Protein AF-A0A7K2X599-F1 (afdb_monomer_lite)

Secondary structure (DSSP, 8-state):
-TTHHHHHHHHHHHHHHHHHHTS----HHHHHHHHHHHH-TTSGGGSHHHHHHHHHHHHHHHHHHHHHS-S-HHHHHHHHHHHHHHHHHTT---HHHHHHHHHHH-

Sequence (106 aa):
VHGVSAATAALLGLVGLGALLHEPVLIPPLAASAALVHCAPALPLAQPRSVVVGHLLGAAAGYAAGAAASGSAWAAALAAGVTLALTTLARTPHSPACATSVVIVL

Foldseek 3Di:
DVQVVVLVVVQVVQVVVCVVVVHNRRDPLVNVLSVCCRPPVPDLQNDPQLSVVLLVLLQVLLVVLCVVDAQDPVSLVRSLVSSQVVCVVVSRHHNSSSVNSNVSSD

Radius of gyration: 14.2 Å; chains: 1; bounding box: 28×33×34 Å

Structure (mmCIF, N/CA/C/O backbone):
data_AF-A0A7K2X599-F1
#
_entry.id   AF-A0A7K2X599-F1
#
loop_
_atom_site.group_PDB
_atom_site.id
_atom_site.type_symbol
_atom_site.label_atom_id
_atom_site.label_alt_id
_atom_site.label_comp_id
_atom_site.label_asym_id
_atom_site.label_entity_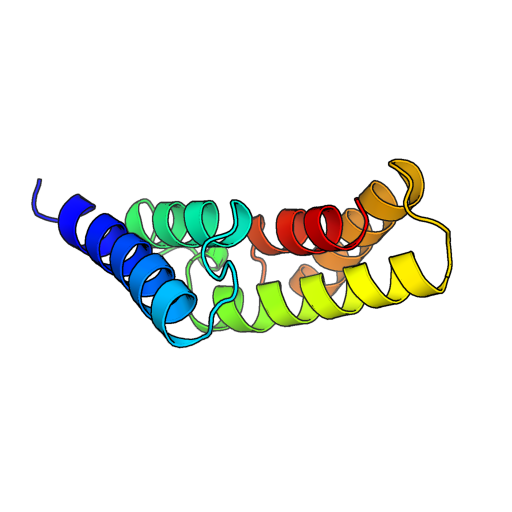id
_atom_site.label_seq_id
_atom_site.pdbx_PDB_ins_code
_atom_site.Cartn_x
_atom_site.Cartn_y
_atom_site.Cartn_z
_atom_site.occupancy
_atom_site.B_iso_or_equiv
_atom_site.auth_seq_id
_atom_site.auth_comp_id
_atom_site.auth_asym_id
_atom_site.auth_atom_id
_atom_site.pdbx_PDB_model_num
ATOM 1 N N . VAL A 1 1 ? -5.875 -16.755 19.322 1.00 49.66 1 VAL A N 1
ATOM 2 C CA . VAL A 1 1 ? -5.923 -17.635 18.124 1.00 49.66 1 VAL A CA 1
ATOM 3 C C . VAL A 1 1 ? -7.050 -17.310 17.138 1.00 49.66 1 VAL A C 1
ATOM 5 O O . VAL A 1 1 ? -6.869 -17.579 15.964 1.00 49.66 1 VAL A O 1
ATOM 8 N N . HIS A 1 2 ? -8.148 -16.651 17.537 1.00 53.62 2 HIS A N 1
ATOM 9 C CA . HIS A 1 2 ? -9.239 -16.268 16.613 1.00 53.62 2 HIS A CA 1
ATOM 10 C C . HIS A 1 2 ? -8.939 -15.096 15.654 1.00 53.62 2 HIS A C 1
ATOM 12 O O . HIS A 1 2 ? -9.786 -14.746 14.845 1.00 53.62 2 HIS A O 1
ATOM 18 N N . GLY A 1 3 ? -7.758 -14.477 15.748 1.00 62.66 3 GLY A N 1
ATOM 19 C CA . GLY A 1 3 ? -7.415 -13.279 14.981 1.00 62.66 3 GLY A CA 1
ATOM 20 C C . GLY A 1 3 ? -6.635 -13.540 13.686 1.00 62.66 3 GLY A C 1
ATOM 21 O O . GLY A 1 3 ? -6.910 -12.903 12.673 1.00 62.66 3 GLY A O 1
ATOM 22 N N . VAL A 1 4 ? -5.689 -14.487 13.700 1.00 79.50 4 VAL A N 1
ATOM 23 C CA . VAL A 1 4 ? -4.807 -14.759 12.547 1.00 79.50 4 VAL A CA 1
ATOM 24 C C . VAL A 1 4 ? -5.613 -15.220 11.331 1.00 79.50 4 VAL A C 1
ATOM 26 O O . VAL A 1 4 ? -5.276 -14.879 10.203 1.00 79.50 4 VAL A O 1
ATOM 29 N N . SER A 1 5 ? -6.737 -15.906 11.563 1.00 82.81 5 SER A N 1
ATOM 30 C CA . SER A 1 5 ? -7.650 -16.366 10.515 1.00 82.81 5 SER A CA 1
ATOM 31 C C . SER A 1 5 ? -8.165 -15.233 9.627 1.00 82.81 5 SER A C 1
ATOM 33 O O . SER A 1 5 ? -8.282 -15.437 8.424 1.00 82.81 5 SER A O 1
ATOM 35 N N . ALA A 1 6 ? -8.431 -14.043 10.175 1.00 87.81 6 ALA A N 1
ATOM 36 C CA . ALA A 1 6 ? -8.925 -12.912 9.391 1.00 87.81 6 ALA A CA 1
ATOM 37 C C . ALA A 1 6 ? -7.845 -12.358 8.449 1.00 87.81 6 ALA A C 1
ATOM 39 O O . ALA A 1 6 ? -8.117 -12.107 7.276 1.00 87.81 6 ALA A O 1
ATOM 40 N N . ALA A 1 7 ? -6.608 -12.228 8.937 1.00 91.56 7 ALA A N 1
ATOM 41 C CA . ALA A 1 7 ? -5.478 -11.812 8.111 1.00 91.56 7 ALA A CA 1
ATOM 42 C C . ALA A 1 7 ? -5.187 -12.851 7.022 1.00 91.56 7 ALA A C 1
ATOM 44 O O . ALA A 1 7 ? -5.084 -12.502 5.850 1.00 91.56 7 ALA A O 1
ATOM 45 N N . THR A 1 8 ? -5.137 -14.137 7.381 1.00 94.25 8 THR A N 1
ATOM 46 C CA . THR A 1 8 ? -4.948 -15.228 6.417 1.00 94.25 8 THR A CA 1
ATOM 47 C C . THR A 1 8 ? -6.062 -15.257 5.372 1.00 94.25 8 THR A C 1
ATOM 49 O O . THR A 1 8 ? -5.767 -15.387 4.189 1.00 94.25 8 THR A O 1
ATOM 52 N N . ALA A 1 9 ? -7.324 -15.078 5.771 1.00 94.31 9 ALA A N 1
ATOM 53 C CA . ALA A 1 9 ? -8.450 -15.019 4.843 1.00 94.31 9 ALA A CA 1
ATOM 54 C C . ALA A 1 9 ? -8.340 -13.832 3.876 1.00 94.31 9 ALA A C 1
ATOM 56 O O . ALA A 1 9 ? -8.576 -14.006 2.684 1.00 94.31 9 ALA A O 1
ATOM 57 N N . ALA A 1 10 ? -7.927 -12.653 4.352 1.00 93.69 10 ALA A N 1
ATOM 58 C CA . ALA A 1 10 ? -7.686 -11.500 3.488 1.00 93.69 10 ALA A CA 1
ATOM 59 C C . ALA A 1 10 ? -6.572 -11.782 2.464 1.00 93.69 10 ALA A C 1
ATOM 61 O O . ALA A 1 10 ? -6.744 -11.506 1.279 1.00 93.69 10 ALA A O 1
ATOM 62 N N . LEU A 1 11 ? -5.463 -12.391 2.894 1.00 96.44 11 LEU A N 1
ATOM 63 C CA . LEU A 1 11 ? -4.350 -12.756 2.009 1.00 96.44 11 LEU A CA 1
ATOM 64 C C . LEU A 1 11 ? -4.763 -13.795 0.960 1.00 96.44 11 LEU A C 1
ATOM 66 O O . LEU A 1 11 ? -4.466 -13.624 -0.220 1.00 96.44 11 LEU A O 1
ATOM 70 N N . LEU A 1 12 ? -5.489 -14.841 1.365 1.00 97.19 12 LEU A N 1
ATOM 71 C CA . LEU A 1 12 ? -6.043 -15.837 0.444 1.00 97.19 12 LEU A CA 1
ATOM 72 C C . LEU A 1 12 ? -7.064 -15.213 -0.514 1.00 97.19 12 LEU A C 1
ATOM 74 O O . LEU A 1 12 ? -7.100 -15.572 -1.688 1.00 97.19 12 LEU A O 1
ATOM 78 N N . GLY A 1 13 ? -7.849 -14.243 -0.042 1.00 97.06 13 GLY A N 1
ATOM 79 C CA . GLY A 1 13 ? -8.754 -13.454 -0.872 1.00 97.06 13 GLY A CA 1
ATOM 80 C C . GLY A 1 13 ? -8.018 -12.669 -1.958 1.00 97.06 13 GLY A C 1
ATOM 81 O O . GLY A 1 13 ? -8.448 -12.690 -3.108 1.00 97.06 13 GLY A O 1
ATOM 82 N N . LEU A 1 14 ? -6.876 -12.046 -1.637 1.00 96.44 14 LEU A N 1
ATOM 83 C CA . LEU A 1 14 ? -6.028 -11.373 -2.632 1.00 96.44 14 LEU A CA 1
ATOM 84 C C . LEU A 1 14 ? -5.471 -12.359 -3.668 1.00 96.44 14 LEU A C 1
ATOM 86 O O . LEU A 1 14 ? -5.447 -12.038 -4.854 1.00 96.44 14 LEU A O 1
ATOM 90 N N . VAL A 1 15 ? -5.074 -13.567 -3.251 1.00 97.38 15 VAL A N 1
ATOM 91 C CA . VAL A 1 15 ? -4.645 -14.629 -4.182 1.00 97.38 15 VAL A CA 1
ATOM 92 C C . VAL A 1 15 ? -5.795 -15.054 -5.095 1.00 97.38 15 VAL A C 1
ATOM 94 O O . VAL A 1 15 ? -5.610 -15.131 -6.307 1.00 97.38 15 VAL A O 1
ATOM 97 N N . GLY A 1 16 ? -6.985 -15.289 -4.537 1.00 97.69 16 GLY A N 1
ATOM 98 C CA . GLY A 1 16 ? -8.172 -15.649 -5.312 1.00 97.69 16 GLY A CA 1
ATOM 99 C C . GLY A 1 16 ? -8.560 -14.566 -6.320 1.00 97.69 16 GLY A C 1
ATOM 100 O O . GLY A 1 16 ? -8.833 -14.874 -7.476 1.00 97.69 16 GLY A O 1
ATOM 101 N N . LEU A 1 17 ? -8.508 -13.294 -5.914 1.00 96.94 17 LEU A N 1
ATOM 102 C CA . LEU A 1 17 ? -8.742 -12.162 -6.809 1.00 96.94 17 LEU A CA 1
ATOM 103 C C . LEU A 1 17 ? -7.701 -12.110 -7.933 1.00 96.94 17 LEU A C 1
ATOM 105 O O . LEU A 1 17 ? -8.071 -11.950 -9.091 1.00 96.94 17 LEU A O 1
ATOM 109 N N . GLY A 1 18 ? -6.420 -12.296 -7.615 1.00 96.38 18 GLY A N 1
ATOM 110 C CA . GLY A 1 18 ? -5.368 -12.343 -8.629 1.00 96.38 18 GLY A CA 1
ATOM 111 C C . GLY A 1 18 ? -5.544 -13.487 -9.628 1.00 96.38 18 GLY A C 1
ATOM 112 O O . GLY A 1 18 ? -5.395 -13.286 -10.830 1.00 96.38 18 GLY A O 1
ATOM 113 N N . ALA A 1 19 ? -5.965 -14.662 -9.156 1.00 96.88 19 ALA A N 1
ATOM 114 C CA . ALA A 1 19 ? -6.274 -15.797 -10.021 1.00 96.88 19 ALA A CA 1
ATOM 115 C C . ALA A 1 19 ? -7.447 -15.508 -10.977 1.00 96.88 19 ALA A C 1
ATOM 117 O O . ALA A 1 19 ? -7.398 -15.926 -12.131 1.00 96.88 19 ALA A O 1
ATOM 118 N N . LEU A 1 20 ? -8.470 -14.771 -10.525 1.00 97.81 20 LEU A N 1
ATOM 119 C CA . LEU A 1 20 ? -9.596 -14.345 -11.367 1.00 97.81 20 LEU A CA 1
ATOM 120 C C . LEU A 1 20 ? -9.200 -13.277 -12.395 1.00 97.81 20 LEU A C 1
ATOM 122 O O . LEU A 1 20 ? -9.778 -13.229 -13.477 1.00 97.81 20 LEU A O 1
ATOM 126 N N . LEU A 1 21 ? -8.243 -12.412 -12.051 1.00 97.00 21 LEU A N 1
ATOM 127 C CA . LEU A 1 21 ? -7.781 -11.313 -12.903 1.00 97.00 21 LEU A CA 1
ATOM 128 C C . LEU A 1 21 ? -6.602 -11.690 -13.811 1.00 97.00 21 LEU A C 1
ATOM 130 O O . LEU A 1 21 ? -6.218 -10.880 -14.646 1.00 97.00 21 LEU A O 1
ATOM 134 N N . HIS A 1 22 ? -6.037 -12.891 -13.655 1.00 96.25 22 HIS A N 1
ATOM 135 C CA . HIS A 1 22 ? -4.783 -13.317 -14.287 1.00 96.25 22 HIS A CA 1
ATOM 136 C C . HIS A 1 22 ? -3.582 -12.402 -13.985 1.00 96.25 22 HIS A C 1
ATOM 138 O O . HIS A 1 22 ? -2.640 -12.337 -14.767 1.00 96.25 22 HIS A O 1
ATOM 144 N N . GLU A 1 23 ? -3.586 -11.740 -12.826 1.00 94.88 23 GLU A N 1
ATOM 145 C CA . GLU A 1 23 ? -2.543 -10.797 -12.407 1.00 94.88 23 GLU A CA 1
ATOM 146 C C . GLU A 1 23 ? -2.149 -11.035 -10.939 1.00 94.88 23 GLU A C 1
ATOM 148 O O . GLU A 1 23 ? -3.005 -11.364 -10.108 1.00 94.88 23 GLU A O 1
ATOM 153 N N . PRO A 1 24 ? -0.870 -10.864 -10.554 1.00 91.81 24 PRO A N 1
ATOM 154 C CA . PRO A 1 24 ? -0.442 -11.035 -9.174 1.00 91.81 24 PRO A CA 1
ATOM 155 C C . PRO A 1 24 ? -0.912 -9.853 -8.315 1.00 91.81 24 PRO A C 1
ATOM 157 O O . PRO A 1 24 ? -0.262 -8.815 -8.222 1.00 91.81 24 PRO A O 1
ATOM 160 N N . VAL A 1 25 ? -2.049 -10.023 -7.639 1.00 94.31 25 VAL A N 1
ATOM 161 C CA . VAL A 1 25 ? -2.594 -9.006 -6.722 1.00 94.31 25 VAL A CA 1
ATOM 162 C C . VAL A 1 25 ? -1.916 -9.057 -5.350 1.00 94.31 25 VAL A C 1
ATOM 164 O O . VAL A 1 25 ? -1.735 -8.024 -4.710 1.00 94.31 25 VAL A O 1
ATOM 167 N N . LEU A 1 26 ? -1.519 -10.241 -4.872 1.00 96.31 26 LEU A N 1
ATOM 168 C CA . LEU A 1 26 ? -0.798 -10.366 -3.605 1.00 96.31 26 LEU A CA 1
ATOM 169 C C . LEU A 1 26 ? 0.663 -9.935 -3.783 1.00 96.31 26 LEU A C 1
ATOM 171 O O . LEU A 1 26 ? 1.491 -10.698 -4.273 1.00 96.31 26 LEU A O 1
ATOM 175 N N . ILE A 1 27 ? 0.981 -8.733 -3.309 1.00 95.75 27 ILE A N 1
ATOM 176 C CA . ILE A 1 27 ? 2.347 -8.201 -3.251 1.00 95.75 27 ILE A CA 1
ATOM 177 C C . ILE A 1 27 ? 2.822 -8.056 -1.794 1.00 95.75 27 ILE A C 1
ATOM 179 O O . ILE A 1 27 ? 1.987 -7.864 -0.899 1.00 95.75 27 ILE A O 1
ATOM 183 N N . PRO A 1 28 ? 4.145 -8.092 -1.518 1.00 96.88 28 PRO A N 1
ATOM 184 C CA . PRO A 1 28 ? 4.672 -7.979 -0.154 1.00 96.88 28 PRO A CA 1
ATOM 185 C C . PRO A 1 28 ? 4.144 -6.771 0.649 1.00 96.88 28 PRO A C 1
ATOM 187 O O . PRO A 1 28 ? 3.814 -6.955 1.823 1.00 96.88 28 PRO A O 1
ATOM 190 N N . PRO A 1 29 ? 3.967 -5.567 0.060 1.00 97.44 29 PRO A N 1
ATOM 191 C CA . PRO A 1 29 ? 3.341 -4.441 0.750 1.00 97.44 29 PRO A CA 1
ATOM 192 C C . PRO A 1 29 ? 1.930 -4.731 1.271 1.00 97.44 29 PRO A C 1
ATOM 194 O O . PRO A 1 29 ? 1.639 -4.411 2.417 1.00 97.44 29 PRO A O 1
ATOM 197 N N . LEU A 1 30 ? 1.066 -5.380 0.483 1.00 97.19 30 LEU A N 1
ATOM 198 C CA . LEU A 1 30 ? -0.297 -5.710 0.917 1.00 97.19 30 LEU A CA 1
ATOM 199 C C . LEU A 1 30 ? -0.297 -6.777 2.014 1.00 97.19 30 LEU A C 1
ATOM 201 O O . LEU A 1 30 ? -1.119 -6.720 2.931 1.00 97.19 30 LEU A O 1
ATOM 205 N N . ALA A 1 31 ? 0.658 -7.710 1.964 1.00 96.88 31 ALA A N 1
ATOM 206 C CA . ALA A 1 31 ? 0.855 -8.669 3.042 1.00 96.88 31 ALA A CA 1
ATOM 207 C C . ALA A 1 31 ? 1.257 -7.979 4.356 1.00 96.88 31 ALA A C 1
ATOM 209 O O . ALA A 1 31 ? 0.682 -8.266 5.410 1.00 96.88 31 ALA A O 1
ATOM 210 N N . ALA A 1 32 ? 2.179 -7.015 4.289 1.00 97.00 32 ALA A N 1
ATOM 211 C CA . ALA A 1 32 ? 2.563 -6.196 5.434 1.00 97.00 32 ALA A CA 1
ATOM 212 C C . ALA A 1 32 ? 1.391 -5.347 5.962 1.00 97.00 32 ALA A C 1
ATOM 214 O O . ALA A 1 32 ? 1.224 -5.237 7.176 1.00 97.00 32 ALA A O 1
ATOM 215 N N . SER A 1 33 ? 0.541 -4.802 5.085 1.00 97.06 33 SER A N 1
ATOM 216 C CA . SER A 1 33 ? -0.666 -4.061 5.474 1.00 97.06 33 SER A CA 1
ATOM 217 C C . SER A 1 33 ? -1.656 -4.941 6.229 1.00 97.06 33 SER A C 1
ATOM 219 O O . SER A 1 33 ? -2.123 -4.545 7.295 1.00 97.06 33 SER A O 1
ATOM 221 N N . ALA A 1 34 ? -1.928 -6.153 5.737 1.00 95.75 34 ALA A N 1
ATOM 222 C CA . ALA A 1 34 ? -2.787 -7.113 6.427 1.00 95.75 34 ALA A CA 1
ATOM 223 C C . ALA A 1 34 ? -2.226 -7.492 7.807 1.00 95.75 34 ALA A C 1
ATOM 225 O O . ALA A 1 34 ? -2.973 -7.512 8.786 1.00 95.75 34 ALA A O 1
ATOM 226 N N . ALA A 1 35 ? -0.912 -7.723 7.911 1.00 95.00 35 ALA A N 1
ATOM 227 C CA . ALA A 1 35 ? -0.254 -7.994 9.187 1.00 95.00 35 ALA A CA 1
ATOM 228 C C . ALA A 1 35 ? -0.346 -6.799 10.152 1.00 95.00 35 ALA A C 1
ATOM 230 O O . ALA A 1 35 ? -0.663 -6.982 11.324 1.00 95.00 35 ALA A O 1
ATOM 231 N N . LEU A 1 36 ? -0.130 -5.572 9.672 1.00 95.50 36 LEU A N 1
ATOM 232 C CA . LEU A 1 36 ? -0.231 -4.354 10.478 1.00 95.50 36 LEU A CA 1
ATOM 233 C C . LEU A 1 36 ? -1.661 -4.118 10.982 1.00 95.50 36 LEU A C 1
ATOM 235 O O . LEU A 1 36 ? -1.854 -3.866 12.172 1.00 95.50 36 LEU A O 1
ATOM 239 N N . VAL A 1 37 ? -2.656 -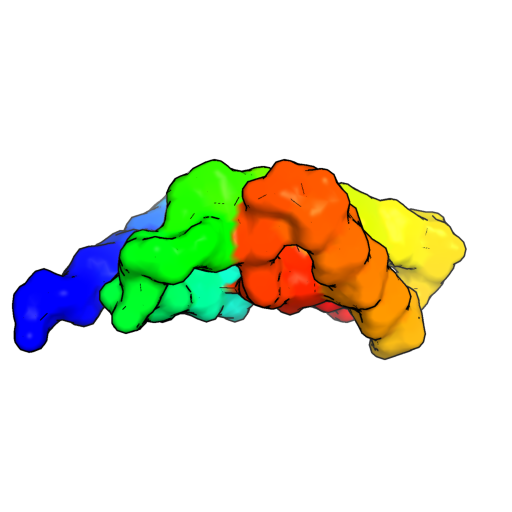4.222 10.094 1.00 95.81 37 VAL A N 1
ATOM 240 C CA . VAL A 1 37 ? -4.075 -4.095 10.462 1.00 95.81 37 VAL A CA 1
ATOM 241 C C . VAL A 1 37 ? -4.465 -5.168 11.472 1.00 95.81 37 VAL A C 1
ATOM 243 O O . VAL A 1 37 ? -5.204 -4.886 12.411 1.00 95.81 37 VAL A O 1
ATOM 246 N N . HIS A 1 38 ? -3.932 -6.379 11.326 1.00 93.81 38 HIS A N 1
ATOM 247 C CA . HIS A 1 38 ? -4.203 -7.469 12.248 1.00 93.81 38 HIS A CA 1
ATOM 248 C C . HIS A 1 38 ? -3.558 -7.275 13.628 1.00 93.81 38 HIS A C 1
ATOM 250 O O . HIS A 1 38 ? -4.227 -7.422 14.651 1.00 93.81 38 HIS A O 1
ATOM 256 N N . CYS A 1 39 ? -2.266 -6.953 13.664 1.00 93.56 39 CYS A N 1
ATOM 257 C CA . CYS A 1 39 ? -1.494 -6.886 14.902 1.00 93.56 39 CYS A CA 1
ATOM 258 C C . CYS A 1 39 ? -1.725 -5.588 15.684 1.00 93.56 39 CYS A C 1
ATOM 260 O O . CYS A 1 39 ? -1.555 -5.579 16.902 1.00 93.56 39 CYS A O 1
ATOM 262 N N . ALA A 1 40 ? -2.084 -4.491 15.011 1.00 94.56 40 ALA A N 1
ATOM 263 C CA . ALA A 1 40 ? -2.203 -3.177 15.638 1.00 94.56 40 ALA A CA 1
ATOM 264 C C . ALA A 1 40 ? -3.358 -2.319 15.066 1.00 94.56 40 ALA A C 1
ATOM 266 O O . ALA A 1 40 ? -3.132 -1.178 14.648 1.00 94.56 40 ALA A O 1
ATOM 267 N N . PRO A 1 41 ? -4.613 -2.812 15.085 1.00 93.38 41 PRO A N 1
ATOM 268 C CA . PRO A 1 41 ? -5.758 -2.170 14.424 1.00 93.38 41 PRO A CA 1
ATOM 269 C C . PRO A 1 41 ? -6.108 -0.777 14.962 1.00 93.38 41 PRO A C 1
ATOM 271 O O . PRO A 1 41 ? -6.704 0.022 14.248 1.00 93.38 41 PRO A O 1
ATOM 274 N N . ALA A 1 42 ? -5.754 -0.466 16.213 1.00 95.31 42 ALA A N 1
ATOM 275 C CA . ALA A 1 42 ? -6.036 0.830 16.834 1.00 95.31 42 ALA A CA 1
ATOM 276 C C . ALA A 1 42 ? -5.057 1.937 16.406 1.00 95.31 42 ALA A C 1
ATOM 278 O O . ALA A 1 42 ? -5.298 3.114 16.677 1.00 95.31 42 ALA A O 1
ATOM 279 N N . LEU A 1 43 ? -3.943 1.591 15.753 1.00 96.06 43 LEU A N 1
ATOM 280 C CA . LEU A 1 43 ? -2.963 2.589 15.347 1.00 96.06 43 LEU A CA 1
ATOM 281 C C . LEU A 1 43 ? -3.478 3.415 14.153 1.00 96.06 43 LEU A C 1
ATOM 283 O O . LEU A 1 43 ? -4.115 2.858 13.252 1.00 96.06 43 LEU A O 1
ATOM 287 N N . PRO A 1 44 ? -3.150 4.721 14.066 1.00 95.31 44 PRO A N 1
ATOM 288 C CA . PRO A 1 44 ? -3.529 5.567 12.928 1.00 95.31 44 PRO A CA 1
ATOM 289 C C . PRO A 1 44 ? -3.086 5.007 11.569 1.00 95.31 44 PRO A C 1
ATOM 291 O O . PRO A 1 44 ? -3.764 5.198 10.561 1.00 95.31 44 PRO A O 1
ATOM 294 N N . LEU A 1 45 ? -1.969 4.273 11.547 1.00 96.50 45 LEU A N 1
ATOM 295 C CA . LEU A 1 45 ? -1.413 3.659 10.344 1.00 96.50 45 LEU A CA 1
ATOM 296 C C . LEU A 1 45 ? -2.115 2.379 9.887 1.00 96.50 45 LEU A C 1
ATOM 298 O O . LEU A 1 45 ? -1.946 1.977 8.739 1.00 96.50 45 LEU A O 1
ATOM 302 N N . ALA A 1 46 ? -2.916 1.763 10.753 1.00 96.88 46 ALA A N 1
ATOM 303 C CA . ALA A 1 46 ? -3.732 0.598 10.428 1.00 96.88 46 ALA A CA 1
ATOM 304 C C . ALA A 1 46 ? -5.158 0.974 9.987 1.00 96.88 46 ALA A C 1
ATOM 306 O O . ALA A 1 46 ? -5.915 0.107 9.557 1.00 96.88 46 ALA A O 1
ATOM 307 N N . GLN A 1 47 ? -5.542 2.253 10.091 1.00 97.56 47 GLN A N 1
ATOM 308 C CA . GLN A 1 47 ? -6.893 2.686 9.738 1.00 97.56 47 GLN A CA 1
ATOM 309 C C . GLN A 1 47 ? -7.158 2.498 8.235 1.00 97.56 47 GLN A C 1
ATOM 311 O O . GLN A 1 47 ? -6.270 2.794 7.430 1.00 97.56 47 GLN A O 1
ATOM 316 N N . PRO A 1 48 ? -8.380 2.110 7.819 1.00 96.44 48 PRO A N 1
ATOM 317 C CA . PRO A 1 48 ? -8.704 1.850 6.412 1.00 96.44 48 PRO A CA 1
ATOM 318 C C . PRO A 1 48 ? -8.350 3.010 5.475 1.00 96.44 48 PRO A C 1
ATOM 320 O O . PRO A 1 48 ? -7.812 2.803 4.389 1.00 96.44 48 PRO A O 1
ATOM 323 N N . ARG A 1 49 ? -8.580 4.251 5.931 1.00 97.75 49 ARG A N 1
ATOM 324 C CA . ARG A 1 49 ? -8.196 5.465 5.200 1.00 97.75 49 ARG A CA 1
ATOM 325 C C . ARG A 1 49 ? -6.686 5.514 4.940 1.00 97.75 49 ARG A C 1
ATOM 327 O O . ARG A 1 49 ? -6.286 5.859 3.834 1.00 97.75 49 ARG A O 1
ATOM 334 N N . SER A 1 50 ? -5.865 5.171 5.932 1.00 97.88 50 SER A N 1
ATOM 335 C CA . SER A 1 50 ? -4.404 5.162 5.809 1.00 97.88 50 SER A CA 1
ATOM 336 C C . SER A 1 50 ? -3.914 4.073 4.862 1.00 97.88 50 SER A C 1
ATOM 338 O O . SER A 1 50 ? -3.044 4.349 4.044 1.00 97.88 50 SER A O 1
ATOM 340 N N . VAL A 1 51 ? -4.516 2.881 4.905 1.00 98.06 51 VAL A N 1
ATOM 341 C CA . VAL A 1 51 ? -4.190 1.782 3.982 1.00 98.06 51 VAL A CA 1
ATOM 342 C C . VAL A 1 51 ? -4.462 2.198 2.533 1.00 98.06 51 VAL A C 1
ATOM 344 O O . VAL A 1 51 ? -3.556 2.183 1.701 1.00 98.06 51 VAL A O 1
ATOM 347 N N . VAL A 1 52 ? -5.692 2.629 2.235 1.00 98.25 52 VAL A N 1
ATOM 348 C CA . VAL A 1 52 ? -6.113 2.948 0.860 1.00 98.25 52 VAL A CA 1
ATOM 349 C C . VAL A 1 52 ? -5.361 4.160 0.314 1.00 98.25 52 VAL A C 1
ATOM 351 O O . VAL A 1 52 ? -4.730 4.073 -0.737 1.00 98.25 52 VAL A O 1
ATOM 354 N N . VAL A 1 53 ? -5.387 5.290 1.030 1.00 98.38 53 VAL A N 1
ATOM 355 C CA . VAL A 1 53 ? -4.720 6.520 0.570 1.00 98.38 53 VAL A CA 1
ATOM 356 C C . VAL A 1 53 ? -3.206 6.330 0.536 1.00 98.38 53 VAL A C 1
ATOM 358 O O . VAL A 1 53 ? -2.557 6.803 -0.392 1.00 98.38 53 VAL A O 1
ATOM 361 N N . GLY A 1 54 ? -2.649 5.596 1.502 1.00 98.31 54 GLY A N 1
ATOM 362 C CA . GLY A 1 54 ? -1.234 5.258 1.544 1.00 98.31 54 GLY A CA 1
ATOM 363 C C . GLY A 1 54 ? -0.784 4.555 0.272 1.00 98.31 54 GLY A C 1
ATOM 364 O O . GLY A 1 54 ? 0.087 5.071 -0.425 1.00 98.31 54 GLY A O 1
ATOM 365 N N . HIS A 1 55 ? -1.397 3.419 -0.070 1.00 98.38 55 HIS A N 1
ATOM 366 C CA . HIS A 1 55 ? -1.022 2.672 -1.272 1.00 98.38 55 HIS A CA 1
ATOM 367 C C . HIS A 1 55 ? -1.243 3.465 -2.565 1.00 98.38 55 HIS A C 1
ATOM 369 O O . HIS A 1 55 ? -0.412 3.365 -3.461 1.00 98.38 55 HIS A O 1
ATOM 375 N N . LEU A 1 56 ? -2.291 4.292 -2.659 1.00 98.56 56 LEU A N 1
ATOM 376 C CA . LEU A 1 56 ? -2.504 5.158 -3.827 1.00 98.56 56 LEU A CA 1
ATOM 377 C C . LEU A 1 56 ? -1.399 6.214 -3.977 1.00 98.56 56 LEU A C 1
ATOM 379 O O . LEU A 1 56 ? -0.877 6.401 -5.074 1.00 98.56 56 LEU A O 1
ATOM 383 N N . LEU A 1 57 ? -1.004 6.873 -2.882 1.00 98.62 57 LEU A N 1
ATOM 384 C CA . LEU A 1 57 ? 0.103 7.834 -2.889 1.00 98.62 57 LEU A CA 1
ATOM 385 C C . LEU A 1 57 ? 1.445 7.152 -3.177 1.00 98.62 57 LEU A C 1
ATOM 387 O O . LEU A 1 57 ? 2.250 7.692 -3.933 1.00 98.62 57 LEU A O 1
ATOM 391 N N . GLY A 1 58 ? 1.672 5.962 -2.615 1.00 98.44 58 GLY A N 1
ATOM 392 C CA . GLY A 1 58 ? 2.854 5.150 -2.901 1.00 98.44 58 GLY A CA 1
ATOM 393 C C . GLY A 1 58 ? 2.917 4.727 -4.363 1.00 98.44 58 GLY A C 1
ATOM 394 O O . GLY A 1 58 ? 3.954 4.876 -5.001 1.00 98.44 58 GLY A O 1
ATOM 395 N N . ALA A 1 59 ? 1.796 4.288 -4.933 1.00 98.31 59 ALA A N 1
ATOM 396 C CA . ALA A 1 59 ? 1.728 3.945 -6.343 1.00 98.31 59 ALA A CA 1
ATOM 397 C C . ALA A 1 59 ? 2.019 5.1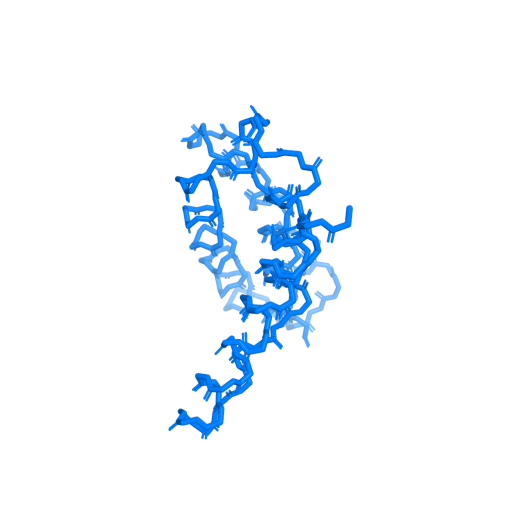52 -7.240 1.00 98.31 59 ALA A C 1
ATOM 399 O O . ALA A 1 59 ? 2.868 5.067 -8.126 1.00 98.31 59 ALA A O 1
ATOM 400 N N . ALA A 1 60 ? 1.386 6.293 -6.962 1.00 98.44 60 ALA A N 1
ATOM 401 C CA . ALA A 1 60 ? 1.620 7.528 -7.702 1.00 98.44 60 ALA A CA 1
ATOM 402 C C . ALA A 1 60 ? 3.093 7.967 -7.644 1.00 98.44 60 ALA A C 1
ATOM 404 O O . ALA A 1 60 ? 3.678 8.287 -8.677 1.00 98.44 60 ALA A O 1
ATOM 405 N N . ALA A 1 61 ? 3.711 7.938 -6.459 1.00 98.00 61 ALA A N 1
ATOM 406 C CA . ALA A 1 61 ? 5.119 8.289 -6.287 1.00 98.00 61 ALA A CA 1
ATOM 407 C C . ALA A 1 61 ? 6.061 7.303 -7.001 1.00 98.00 61 ALA A C 1
ATOM 409 O O . ALA A 1 61 ? 7.022 7.739 -7.632 1.00 98.00 61 ALA A O 1
ATOM 410 N N . GLY A 1 62 ? 5.779 5.997 -6.934 1.00 97.62 62 GLY A N 1
ATOM 411 C CA . GLY A 1 62 ? 6.543 4.958 -7.629 1.00 97.62 62 GLY A CA 1
ATOM 412 C C . GLY A 1 62 ? 6.517 5.137 -9.146 1.00 97.62 62 GLY A C 1
ATOM 413 O O . GLY A 1 62 ? 7.571 5.244 -9.768 1.00 97.62 62 GLY A O 1
ATOM 414 N N . TYR A 1 63 ? 5.326 5.264 -9.740 1.00 97.31 63 TYR A N 1
ATOM 415 C CA . TYR A 1 63 ? 5.195 5.473 -11.185 1.00 97.31 63 TYR A CA 1
ATOM 416 C C . TYR A 1 63 ? 5.793 6.808 -11.640 1.00 97.31 63 TYR A C 1
ATOM 418 O O . TYR A 1 63 ? 6.443 6.855 -12.682 1.00 97.31 63 TYR A O 1
ATOM 426 N N . ALA A 1 64 ? 5.634 7.883 -10.860 1.00 96.62 64 ALA A N 1
ATOM 427 C CA . ALA A 1 64 ? 6.250 9.171 -11.173 1.00 96.62 64 ALA A CA 1
ATOM 428 C C . ALA A 1 64 ? 7.786 9.090 -11.166 1.00 96.62 64 ALA A C 1
ATOM 430 O O . ALA A 1 64 ? 8.434 9.615 -12.071 1.00 96.62 64 ALA A O 1
ATOM 431 N N . ALA A 1 65 ? 8.372 8.403 -10.180 1.00 95.81 65 ALA A N 1
ATOM 432 C CA . ALA A 1 65 ? 9.815 8.196 -10.109 1.00 95.81 65 ALA A CA 1
ATOM 433 C C . ALA A 1 65 ? 10.326 7.308 -11.254 1.00 95.81 65 ALA A C 1
ATOM 435 O O . ALA A 1 65 ? 11.319 7.664 -11.882 1.00 95.81 65 ALA A O 1
ATOM 436 N N . GLY A 1 66 ? 9.631 6.207 -11.563 1.00 93.50 66 GLY A N 1
ATOM 437 C CA . GLY A 1 66 ? 9.983 5.311 -12.671 1.00 93.50 66 GLY A CA 1
ATOM 438 C C . GLY A 1 66 ? 9.830 5.953 -14.056 1.00 93.50 66 GLY A C 1
ATOM 439 O O . GLY A 1 66 ? 10.561 5.610 -14.981 1.00 93.50 66 GLY A O 1
ATOM 440 N N . ALA A 1 67 ? 8.922 6.921 -14.207 1.00 92.44 67 ALA A N 1
ATOM 441 C CA . ALA A 1 67 ? 8.809 7.718 -15.429 1.00 92.44 67 ALA A CA 1
ATOM 442 C C . ALA A 1 67 ? 9.927 8.770 -15.554 1.00 92.44 67 ALA A C 1
ATOM 444 O O . ALA A 1 67 ? 10.347 9.092 -16.664 1.00 92.44 67 ALA A O 1
ATOM 445 N N . ALA A 1 68 ? 10.400 9.320 -14.431 1.00 89.94 68 ALA A N 1
ATOM 446 C CA . ALA A 1 68 ? 11.438 10.351 -14.405 1.00 89.94 68 ALA A CA 1
ATOM 447 C C . ALA A 1 68 ? 12.866 9.786 -14.491 1.00 89.94 68 ALA A C 1
ATOM 449 O O . ALA A 1 68 ? 13.762 10.454 -15.008 1.00 89.94 68 ALA A O 1
ATOM 450 N N . ALA A 1 69 ? 13.093 8.581 -13.969 1.00 81.94 69 ALA A N 1
ATOM 451 C CA . ALA A 1 69 ? 14.393 7.930 -13.928 1.00 81.94 69 ALA A CA 1
ATOM 452 C C . ALA A 1 69 ? 14.242 6.428 -14.184 1.00 81.94 69 ALA A C 1
ATOM 454 O O . ALA A 1 69 ? 13.300 5.798 -13.707 1.00 81.94 69 ALA A O 1
ATOM 455 N N . SER A 1 70 ? 15.197 5.839 -14.905 1.00 76.44 70 SER A N 1
ATOM 456 C CA . SER A 1 70 ? 15.229 4.393 -15.121 1.00 76.44 70 SER A CA 1
ATOM 457 C C . SER A 1 70 ? 15.293 3.635 -13.789 1.00 76.44 70 SER A C 1
ATOM 459 O O . SER A 1 70 ? 15.938 4.083 -12.832 1.00 76.44 70 SER A O 1
ATOM 461 N N . GLY A 1 71 ? 14.610 2.483 -13.746 1.00 80.94 71 GLY A N 1
ATOM 462 C CA . GLY A 1 71 ? 14.500 1.616 -12.572 1.00 80.94 71 GLY A CA 1
ATOM 463 C C . GLY A 1 71 ? 15.859 1.367 -11.925 1.00 80.94 71 GLY A C 1
ATOM 464 O O . GLY A 1 71 ? 16.721 0.679 -12.470 1.00 80.94 71 GLY A O 1
ATOM 465 N N . SER A 1 72 ? 16.079 1.999 -10.775 1.00 93.62 72 SER A N 1
ATOM 466 C CA . SER A 1 72 ? 17.325 1.934 -10.018 1.00 93.62 72 SER A CA 1
ATOM 467 C C . SER A 1 72 ? 17.027 2.038 -8.529 1.00 93.62 72 SER A C 1
ATOM 469 O O . SER A 1 72 ? 16.040 2.650 -8.115 1.00 93.62 72 SER A O 1
ATOM 471 N N . ALA A 1 73 ? 17.918 1.488 -7.702 1.00 95.56 73 ALA A N 1
ATOM 472 C CA . ALA A 1 73 ? 17.791 1.567 -6.246 1.00 95.56 73 ALA A CA 1
ATOM 473 C C . ALA A 1 73 ? 17.697 3.020 -5.738 1.00 95.56 73 ALA A C 1
ATOM 475 O O . ALA A 1 73 ? 16.994 3.292 -4.767 1.00 95.56 73 ALA A O 1
ATOM 476 N N . TRP A 1 74 ? 18.349 3.965 -6.425 1.00 95.88 74 TRP A N 1
ATOM 477 C CA . TRP A 1 74 ? 18.269 5.395 -6.119 1.00 95.88 74 TRP A CA 1
ATOM 478 C C . TRP A 1 74 ? 16.874 5.968 -6.378 1.00 95.88 74 TRP A C 1
ATOM 480 O O . TRP A 1 74 ? 16.320 6.640 -5.507 1.00 95.88 74 TRP A O 1
ATOM 490 N N . ALA A 1 75 ? 16.282 5.668 -7.538 1.00 96.25 75 ALA A N 1
ATOM 491 C CA . ALA A 1 75 ? 14.918 6.086 -7.854 1.00 96.25 75 ALA A CA 1
ATOM 492 C C . ALA A 1 75 ? 13.905 5.473 -6.871 1.00 96.25 75 ALA A C 1
ATOM 494 O O . ALA A 1 75 ? 13.007 6.170 -6.399 1.00 96.25 75 ALA A O 1
ATOM 495 N N . ALA A 1 76 ? 14.096 4.208 -6.485 1.00 97.25 76 ALA A N 1
ATOM 496 C CA . ALA A 1 76 ? 13.235 3.527 -5.522 1.00 97.25 76 ALA A CA 1
ATOM 497 C C . ALA A 1 76 ? 13.322 4.154 -4.119 1.00 97.25 76 ALA A C 1
ATOM 499 O O . ALA A 1 76 ? 12.297 4.381 -3.474 1.00 97.25 76 ALA A O 1
ATOM 500 N N . ALA A 1 77 ? 14.532 4.499 -3.663 1.00 97.44 77 ALA A N 1
ATOM 501 C CA . ALA A 1 77 ? 14.742 5.185 -2.389 1.00 97.44 77 ALA A CA 1
ATOM 502 C C . ALA A 1 77 ? 14.085 6.576 -2.370 1.00 97.44 77 ALA A C 1
ATOM 504 O O . ALA A 1 77 ? 13.419 6.934 -1.394 1.00 97.44 77 ALA A O 1
ATOM 505 N N . LEU A 1 78 ? 14.214 7.341 -3.460 1.00 97.31 78 LEU A N 1
ATOM 506 C CA . LEU A 1 78 ? 13.541 8.634 -3.606 1.00 97.31 78 LEU A CA 1
ATOM 507 C C . LEU A 1 78 ? 12.017 8.476 -3.610 1.00 97.31 78 LEU A C 1
ATOM 509 O O . LEU A 1 78 ? 11.332 9.201 -2.888 1.00 97.31 78 LEU A O 1
ATOM 513 N N . ALA A 1 79 ? 11.481 7.503 -4.349 1.00 98.06 79 ALA A N 1
ATOM 514 C CA . ALA A 1 79 ? 10.046 7.233 -4.396 1.00 98.06 79 ALA A CA 1
ATOM 515 C C . ALA A 1 79 ? 9.486 6.861 -3.013 1.00 98.06 79 ALA A C 1
ATOM 517 O O . ALA A 1 79 ? 8.440 7.377 -2.605 1.00 98.06 79 ALA A O 1
ATOM 518 N N . ALA A 1 80 ? 10.207 6.032 -2.252 1.00 98.25 80 ALA A N 1
ATOM 519 C CA . ALA A 1 80 ? 9.857 5.683 -0.877 1.00 98.25 80 ALA A CA 1
ATOM 520 C C . ALA A 1 80 ? 9.850 6.912 0.046 1.00 98.25 80 ALA A C 1
ATOM 522 O O . ALA A 1 80 ? 8.899 7.110 0.805 1.00 98.25 80 ALA A O 1
ATOM 523 N N . GLY A 1 81 ? 10.872 7.770 -0.049 1.00 98.19 81 GLY A N 1
ATOM 524 C CA . GLY A 1 81 ? 10.961 9.014 0.722 1.00 98.19 81 GLY A CA 1
ATOM 525 C C . GLY A 1 81 ? 9.828 9.993 0.400 1.00 98.19 81 GLY A C 1
ATOM 526 O O . GLY A 1 81 ? 9.181 10.516 1.310 1.00 98.19 81 GLY A O 1
ATOM 527 N N . VAL A 1 82 ? 9.520 10.179 -0.887 1.00 98.31 82 VAL A N 1
ATOM 528 C CA . VAL A 1 82 ? 8.381 10.994 -1.341 1.00 98.31 82 VAL A CA 1
ATOM 529 C C . VAL A 1 82 ? 7.064 10.411 -0.830 1.00 98.31 82 VAL A C 1
ATOM 531 O O . VAL A 1 82 ? 6.227 11.148 -0.315 1.00 98.31 82 VAL A O 1
ATOM 534 N N . THR A 1 83 ? 6.893 9.090 -0.888 1.00 98.69 83 THR A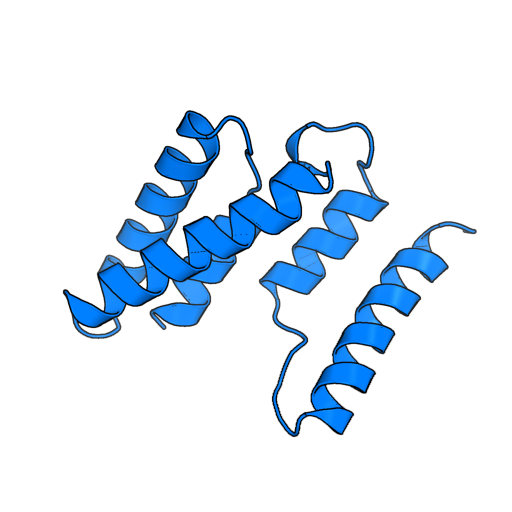 N 1
ATOM 535 C CA . THR A 1 83 ? 5.700 8.414 -0.354 1.00 98.69 83 THR A CA 1
ATOM 536 C C . THR A 1 83 ? 5.520 8.691 1.138 1.00 98.69 83 THR A C 1
ATOM 538 O O . THR A 1 83 ? 4.420 9.031 1.582 1.00 98.69 83 THR A O 1
ATOM 541 N N . LEU A 1 84 ? 6.595 8.593 1.922 1.00 98.44 84 LEU A N 1
ATOM 542 C CA . LEU A 1 84 ? 6.561 8.885 3.354 1.00 98.44 84 LEU A CA 1
ATOM 543 C C . LEU A 1 84 ? 6.164 10.345 3.624 1.00 98.44 84 LEU A C 1
ATOM 545 O 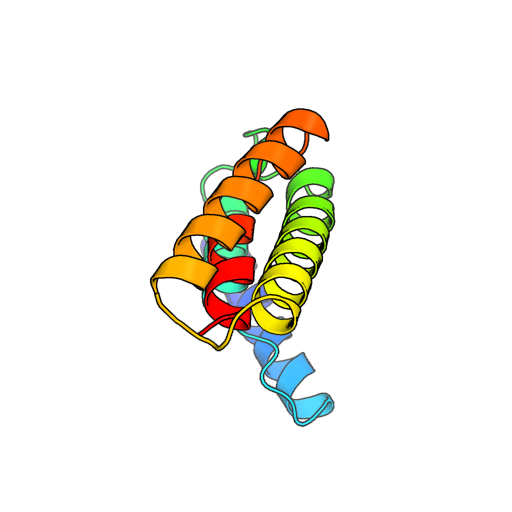O . LEU A 1 84 ? 5.318 10.610 4.481 1.00 98.44 84 LEU A O 1
ATOM 549 N N . ALA A 1 85 ? 6.725 11.290 2.866 1.00 98.44 85 ALA A N 1
ATOM 550 C CA . ALA A 1 85 ? 6.378 12.704 2.980 1.00 98.44 85 ALA A CA 1
ATOM 551 C C . ALA A 1 85 ? 4.899 12.955 2.638 1.00 98.44 85 ALA A C 1
ATOM 553 O O . ALA A 1 85 ? 4.177 13.564 3.428 1.00 98.44 85 ALA A O 1
ATOM 554 N N . LEU A 1 86 ? 4.419 12.432 1.505 1.00 98.56 86 LEU A N 1
ATOM 555 C CA . LEU A 1 86 ? 3.037 12.607 1.050 1.00 98.56 86 LEU A CA 1
ATOM 556 C C . LEU A 1 86 ? 2.025 12.001 2.026 1.00 98.56 86 LEU A C 1
ATOM 558 O O . LEU A 1 86 ? 1.028 12.640 2.355 1.00 98.56 86 LEU A O 1
ATOM 562 N N . THR A 1 87 ? 2.284 10.795 2.531 1.00 98.31 87 THR A N 1
ATOM 563 C CA . THR A 1 87 ? 1.394 10.131 3.500 1.00 98.31 87 THR A CA 1
ATOM 564 C C . THR A 1 87 ? 1.361 10.843 4.850 1.00 98.31 87 THR A C 1
ATOM 566 O O . THR A 1 87 ? 0.303 10.917 5.481 1.00 98.31 87 THR A O 1
ATOM 569 N N . THR A 1 88 ? 2.482 11.437 5.268 1.00 97.75 88 THR A N 1
ATOM 570 C CA . THR A 1 88 ? 2.541 12.299 6.456 1.00 97.75 88 THR A CA 1
ATOM 571 C C . THR A 1 88 ? 1.717 13.573 6.245 1.00 97.75 88 THR A C 1
ATOM 573 O O . THR A 1 88 ? 0.862 13.897 7.071 1.00 97.75 88 THR A O 1
ATOM 576 N N . LEU A 1 89 ? 1.896 14.254 5.107 1.00 98.12 89 LEU A N 1
ATOM 577 C CA . LEU A 1 89 ? 1.161 15.478 4.757 1.00 98.12 89 LEU A CA 1
ATOM 578 C C . LEU A 1 89 ? -0.352 15.237 4.621 1.00 98.12 89 LEU A C 1
ATOM 580 O O . LEU A 1 89 ? -1.160 16.026 5.114 1.00 98.12 89 LEU A O 1
ATOM 584 N N . ALA A 1 90 ? -0.747 14.119 4.012 1.00 97.69 90 ALA A N 1
ATOM 585 C CA . ALA A 1 90 ? -2.145 13.722 3.839 1.00 97.69 90 ALA A CA 1
ATOM 586 C C . ALA A 1 90 ? -2.822 13.250 5.144 1.00 97.69 90 ALA A C 1
ATOM 588 O O . ALA A 1 90 ? -4.030 12.970 5.149 1.00 97.69 90 ALA A O 1
ATOM 589 N N . ARG A 1 91 ? -2.070 13.181 6.257 1.00 97.44 91 ARG A N 1
ATOM 590 C CA . ARG A 1 91 ? -2.503 12.622 7.550 1.00 97.44 91 ARG A CA 1
ATOM 591 C C . ARG A 1 91 ? -3.030 11.193 7.401 1.00 97.44 91 ARG A C 1
ATOM 593 O O . ARG A 1 91 ? -4.060 10.827 7.966 1.00 97.44 91 ARG A O 1
ATOM 600 N N . THR A 1 92 ? -2.332 10.405 6.595 1.00 97.94 92 THR A N 1
ATOM 601 C CA . THR A 1 92 ? -2.631 8.999 6.302 1.00 97.94 92 THR A CA 1
ATOM 602 C C . THR A 1 92 ? -1.341 8.180 6.350 1.00 97.94 92 THR A C 1
ATOM 604 O O . THR A 1 92 ? -0.972 7.582 5.337 1.00 97.94 92 THR A O 1
ATOM 607 N N . PRO A 1 93 ? -0.598 8.196 7.477 1.00 96.94 93 PRO A N 1
ATOM 608 C CA . PRO A 1 93 ? 0.676 7.494 7.569 1.00 96.94 93 PRO A CA 1
ATOM 609 C C . PRO A 1 93 ? 0.441 6.000 7.362 1.00 96.94 93 PRO A C 1
ATOM 611 O O . PRO A 1 93 ? -0.412 5.424 8.020 1.00 96.94 93 PRO A O 1
ATOM 614 N N . HIS A 1 94 ? 1.180 5.359 6.465 1.00 97.94 94 HIS A N 1
ATOM 615 C CA . HIS A 1 94 ? 1.054 3.921 6.242 1.00 97.94 94 HIS A CA 1
ATOM 616 C C . HIS A 1 94 ? 2.372 3.378 5.704 1.00 97.94 94 HIS A C 1
ATOM 618 O O . HIS A 1 94 ? 2.635 3.446 4.508 1.00 97.94 94 HIS A O 1
ATOM 624 N N . SER A 1 95 ? 3.235 2.868 6.585 1.00 96.56 95 SER A N 1
ATOM 625 C CA . SER A 1 95 ? 4.590 2.460 6.194 1.00 96.56 95 SER A CA 1
ATOM 626 C C . SER A 1 95 ? 4.652 1.401 5.077 1.00 96.56 95 SER A C 1
ATOM 628 O O . SER A 1 95 ? 5.559 1.521 4.250 1.00 96.56 95 SER A O 1
ATOM 630 N N . PRO A 1 96 ? 3.704 0.441 4.930 1.00 98.00 96 PRO A N 1
ATOM 631 C CA . PRO A 1 96 ? 3.694 -0.459 3.772 1.00 98.00 96 PRO A CA 1
ATOM 632 C C . PRO A 1 96 ? 3.533 0.254 2.419 1.00 98.00 96 PRO A C 1
ATOM 634 O O . PRO A 1 96 ? 3.966 -0.266 1.390 1.00 98.00 96 PRO A O 1
ATOM 637 N N . ALA A 1 97 ? 2.983 1.472 2.389 1.00 98.12 97 ALA A N 1
ATOM 638 C CA . ALA A 1 97 ? 2.903 2.265 1.166 1.00 98.12 97 ALA A CA 1
ATOM 639 C C . ALA A 1 97 ? 4.286 2.609 0.594 1.00 98.12 97 ALA A C 1
ATOM 641 O O . ALA A 1 97 ? 4.458 2.602 -0.622 1.00 98.12 97 ALA A O 1
ATOM 642 N N . CYS A 1 98 ? 5.290 2.846 1.444 1.00 98.12 98 CYS A N 1
ATOM 643 C CA . CYS A 1 98 ? 6.660 3.097 0.987 1.00 98.12 98 CYS A CA 1
ATOM 644 C C . CYS A 1 98 ? 7.256 1.870 0.285 1.00 98.12 98 CYS A C 1
ATOM 646 O O . CYS A 1 98 ? 8.002 2.006 -0.673 1.00 98.12 98 CYS A O 1
ATOM 648 N N . ALA A 1 99 ? 6.897 0.658 0.715 1.00 98.12 99 ALA A N 1
ATOM 649 C CA . ALA A 1 99 ? 7.295 -0.554 0.005 1.00 98.12 99 ALA A CA 1
ATOM 650 C C . ALA A 1 99 ? 6.555 -0.700 -1.339 1.00 98.12 99 ALA A C 1
ATOM 652 O O . ALA A 1 99 ? 7.089 -1.295 -2.267 1.00 98.12 99 ALA A O 1
ATOM 653 N N . THR A 1 100 ? 5.353 -0.127 -1.471 1.00 98.25 100 THR A N 1
ATOM 654 C CA . THR A 1 100 ? 4.601 -0.120 -2.742 1.00 98.25 100 THR A CA 1
ATOM 655 C C . THR A 1 100 ? 5.307 0.714 -3.800 1.00 98.25 100 THR A C 1
ATOM 657 O O . THR A 1 100 ? 5.444 0.257 -4.928 1.00 98.25 100 THR A O 1
ATOM 660 N N . SER A 1 101 ? 5.809 1.901 -3.443 1.00 97.94 101 SER A N 1
ATOM 661 C CA . SER A 1 101 ? 6.588 2.716 -4.380 1.00 97.94 101 SER A CA 1
ATOM 662 C C . SER A 1 101 ? 7.894 2.043 -4.792 1.00 97.94 101 SER A C 1
ATOM 664 O O . SER A 1 101 ? 8.249 2.103 -5.963 1.00 97.94 101 SER A O 1
ATOM 666 N N . VAL A 1 102 ? 8.577 1.356 -3.869 1.00 97.81 102 VAL A N 1
ATOM 667 C CA . VAL A 1 102 ? 9.799 0.592 -4.184 1.00 97.81 102 VAL A CA 1
ATOM 668 C C . VAL A 1 102 ? 9.520 -0.532 -5.180 1.00 97.81 102 VAL A C 1
ATOM 670 O O . VAL A 1 102 ? 10.231 -0.630 -6.172 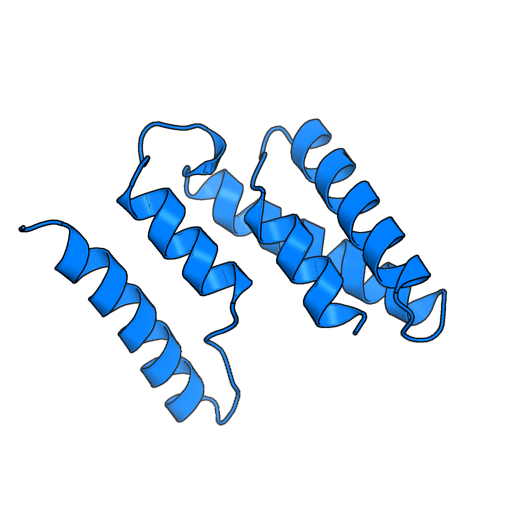1.00 97.81 102 VAL A O 1
ATOM 673 N N . VAL A 1 103 ? 8.478 -1.337 -4.945 1.00 96.25 103 VAL A N 1
ATOM 674 C CA . VAL A 1 103 ? 8.089 -2.458 -5.827 1.00 96.25 103 VAL A CA 1
ATOM 675 C C . VAL A 1 103 ? 7.703 -1.990 -7.232 1.00 96.25 103 VAL A C 1
ATOM 677 O O . VAL A 1 103 ? 7.823 -2.748 -8.179 1.00 96.25 103 VAL A O 1
ATOM 680 N N . ILE A 1 104 ? 7.227 -0.756 -7.384 1.00 96.56 104 ILE A N 1
ATOM 681 C CA . ILE A 1 104 ? 6.883 -0.213 -8.705 1.00 96.56 104 ILE A CA 1
ATOM 682 C C . ILE A 1 104 ? 8.125 0.243 -9.479 1.00 96.56 104 ILE A C 1
ATOM 684 O O . ILE A 1 104 ? 8.113 0.243 -10.706 1.00 96.56 104 ILE A O 1
ATOM 688 N N . VAL A 1 105 ? 9.182 0.669 -8.784 1.00 96.69 105 VAL A N 1
ATOM 689 C CA . VAL A 1 105 ? 10.394 1.203 -9.425 1.00 96.69 105 VAL A CA 1
ATOM 690 C C . VAL A 1 105 ? 11.417 0.110 -9.762 1.00 96.69 105 VAL A C 1
ATOM 692 O O . VAL A 1 105 ? 12.192 0.294 -10.703 1.00 96.69 105 VAL A O 1
ATOM 695 N N . LEU A 1 106 ? 11.460 -0.975 -8.983 1.00 94.00 106 LEU A N 1
ATOM 696 C CA . LEU A 1 106 ? 12.409 -2.089 -9.127 1.00 94.00 106 LEU A CA 1
ATOM 697 C C . LEU A 1 106 ? 11.756 -3.303 -9.783 1.00 94.00 106 LEU A C 1
ATOM 699 O O . LEU A 1 106 ? 12.420 -3.896 -10.660 1.00 94.00 106 LEU A O 1
#

pLDDT: mean 94.61, std 7.84, range [49.66, 98.69]